Protein AF-A0A920ADA2-F1 (afdb_monomer_lite)

Foldseek 3Di:
DQQAFDFLVNDPPVVCQFVQVLADWDWDQDPVGDTDIDGGGFHGDDADKDKDKDAPDPFKIKIKIWIRPVQDWHDGTSPSDIDDGIDIDIDMGGDD

Radius of gyration: 20.76 Å; chains: 1; bounding box: 51×27×54 Å

Secondary structure (DSSP, 8-state):
--SS-B-GGGS-TTTT-S-GGGSPEEEEE-TTS-EEEEE--BPP-----EEEEEEEETTEEEEEEEE-TT----B-TT--SBPP-SEEEEEEEE--

Sequence (96 aa):
MYNGRKAIEEYDVASGTDNEEESTLEWILTEEGNWIEDYQGTPSWYTLNLSAMYRLSDSFTAQMAIENILDQHYKTFASGLSAPGRNFIVTLRARL

Structure (mmCIF, N/CA/C/O backbone):
data_AF-A0A920ADA2-F1
#
_entry.id   AF-A0A920ADA2-F1
#
loop_
_atom_site.group_PDB
_atom_site.id
_atom_site.type_symbol
_atom_site.label_atom_id
_atom_site.label_alt_id
_atom_site.label_comp_id
_atom_site.label_asym_id
_atom_site.label_entity_id
_atom_site.label_seq_id
_atom_site.pdbx_PDB_ins_code
_atom_site.Cartn_x
_atom_site.Cartn_y
_atom_site.Cartn_z
_atom_site.occupancy
_atom_site.B_iso_or_equiv
_atom_site.auth_seq_id
_atom_site.auth_comp_id
_atom_site.auth_asym_id
_atom_site.auth_atom_id
_atom_site.pdbx_PDB_model_num
ATOM 1 N N . MET A 1 1 ? -6.745 4.716 -11.345 1.00 51.19 1 MET A N 1
ATOM 2 C CA . MET A 1 1 ? -6.333 3.451 -10.695 1.00 51.19 1 MET A CA 1
ATOM 3 C C . MET A 1 1 ? -4.814 3.421 -10.742 1.00 51.19 1 MET A C 1
ATOM 5 O O . MET A 1 1 ? -4.285 3.524 -11.834 1.00 51.19 1 MET A O 1
ATOM 9 N N . TYR A 1 2 ? -4.130 3.395 -9.594 1.00 71.12 2 TYR A N 1
ATOM 10 C CA . TYR A 1 2 ? -2.662 3.567 -9.495 1.00 71.12 2 TYR A CA 1
ATOM 11 C C . TYR A 1 2 ? -1.896 2.246 -9.288 1.00 71.12 2 TYR A C 1
ATOM 13 O O . TYR A 1 2 ? -0.714 2.263 -8.955 1.00 71.12 2 TYR A O 1
ATOM 21 N N . ASN A 1 3 ? -2.588 1.113 -9.424 1.00 81.75 3 ASN A N 1
ATOM 22 C CA . ASN A 1 3 ? -2.104 -0.229 -9.094 1.00 81.75 3 ASN A CA 1
ATOM 23 C C . ASN A 1 3 ? -2.141 -1.206 -10.284 1.00 81.75 3 ASN A C 1
ATOM 25 O O . ASN A 1 3 ? -1.931 -2.405 -10.104 1.00 81.75 3 ASN A O 1
ATOM 29 N N . GLY A 1 4 ? -2.477 -0.712 -11.479 1.00 84.38 4 GLY A N 1
ATOM 30 C CA . GLY A 1 4 ? -2.477 -1.496 -12.711 1.00 84.38 4 GLY A CA 1
ATOM 31 C C . GLY A 1 4 ? -1.076 -1.617 -13.300 1.00 84.38 4 GLY A C 1
ATOM 32 O O . GLY A 1 4 ? -0.210 -0.791 -13.019 1.00 84.38 4 GLY A O 1
ATOM 33 N N . ARG A 1 5 ? -0.869 -2.643 -14.132 1.00 85.62 5 ARG A N 1
ATOM 34 C CA . ARG A 1 5 ? 0.347 -2.743 -14.939 1.00 85.62 5 ARG A CA 1
ATOM 35 C C . ARG A 1 5 ? 0.307 -1.652 -16.004 1.00 85.62 5 ARG A C 1
ATOM 37 O O . ARG A 1 5 ? -0.727 -1.484 -16.645 1.00 85.62 5 ARG A O 1
ATOM 44 N N . LYS A 1 6 ? 1.431 -0.974 -16.208 1.00 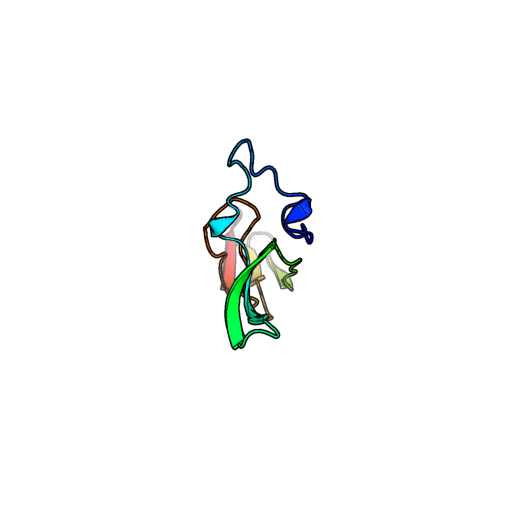86.75 6 LYS A N 1
ATOM 45 C CA . LYS A 1 6 ? 1.668 -0.098 -17.354 1.00 86.75 6 LYS A CA 1
ATOM 46 C C . LYS A 1 6 ? 2.987 -0.512 -17.987 1.00 86.75 6 LYS A C 1
ATOM 48 O O . LYS A 1 6 ? 4.006 -0.509 -17.298 1.00 86.75 6 LYS A O 1
ATOM 53 N N . ALA A 1 7 ? 2.943 -0.943 -19.242 1.00 85.12 7 ALA A N 1
ATOM 54 C CA . ALA A 1 7 ? 4.142 -1.341 -19.970 1.00 85.12 7 ALA A CA 1
ATOM 55 C C . ALA A 1 7 ? 4.940 -0.093 -20.379 1.00 85.12 7 ALA A C 1
ATOM 57 O O . ALA A 1 7 ? 4.347 0.980 -20.517 1.00 85.12 7 ALA A O 1
ATOM 58 N N . ILE A 1 8 ? 6.262 -0.210 -20.528 1.00 84.44 8 ILE A N 1
ATOM 59 C CA . ILE A 1 8 ? 7.137 0.942 -20.799 1.00 84.44 8 ILE A CA 1
ATOM 60 C C . ILE A 1 8 ? 6.773 1.657 -22.104 1.00 84.44 8 ILE A C 1
ATOM 62 O O . ILE A 1 8 ? 6.901 2.870 -22.208 1.00 84.44 8 ILE A O 1
ATOM 66 N N . GLU A 1 9 ? 6.235 0.933 -23.082 1.00 83.69 9 GLU A N 1
ATOM 67 C CA . GLU A 1 9 ? 5.850 1.478 -24.384 1.00 83.69 9 GLU A CA 1
ATOM 68 C C . GLU A 1 9 ? 4.644 2.421 -24.289 1.00 83.69 9 GLU A C 1
ATOM 70 O O . GLU A 1 9 ? 4.407 3.230 -25.184 1.00 83.69 9 GLU A O 1
ATOM 75 N N . GLU A 1 10 ? 3.873 2.323 -23.203 1.00 84.56 10 GLU A N 1
ATOM 76 C CA . GLU A 1 10 ? 2.732 3.194 -22.921 1.00 84.56 10 GLU A CA 1
ATOM 77 C C . GLU A 1 10 ? 3.123 4.428 -22.095 1.00 84.56 10 GLU A C 1
ATOM 79 O O . GLU A 1 10 ? 2.256 5.247 -21.765 1.00 84.56 10 GLU A O 1
ATOM 84 N N . TYR A 1 11 ? 4.394 4.552 -21.700 1.00 83.00 11 TYR A N 1
ATOM 85 C CA . TYR A 1 11 ? 4.866 5.703 -20.941 1.00 83.00 11 TYR A CA 1
ATOM 86 C C . TYR A 1 11 ? 4.940 6.942 -21.828 1.00 83.00 11 TYR A C 1
ATOM 88 O O . TYR A 1 11 ? 5.395 6.901 -22.971 1.00 83.00 11 TYR A O 1
ATOM 96 N N . ASP A 1 12 ? 4.534 8.077 -21.271 1.00 83.12 12 ASP A N 1
ATOM 97 C CA . ASP A 1 12 ? 4.773 9.380 -21.869 1.00 83.12 12 ASP A CA 1
ATOM 98 C C . ASP A 1 12 ? 6.186 9.868 -21.529 1.00 83.12 12 ASP A C 1
ATOM 100 O O . ASP A 1 12 ? 6.402 10.704 -20.649 1.00 83.12 12 ASP A O 1
ATOM 104 N N . VAL A 1 13 ? 7.150 9.328 -22.274 1.00 76.94 13 VA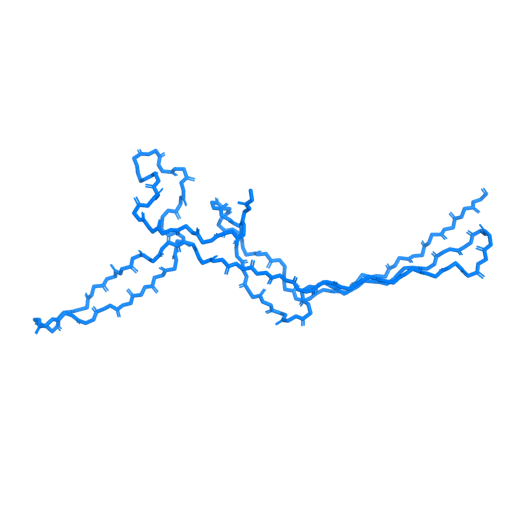L A N 1
ATOM 105 C CA . VAL A 1 13 ? 8.572 9.699 -22.192 1.00 76.94 13 VAL A CA 1
ATOM 106 C C . VAL A 1 13 ? 8.808 11.128 -22.711 1.00 76.94 13 VAL A C 1
ATOM 108 O O . VAL A 1 13 ? 9.811 11.761 -22.402 1.00 76.94 13 VAL A O 1
ATOM 111 N N . ALA A 1 14 ? 7.888 11.675 -23.514 1.00 76.62 14 ALA A N 1
ATOM 112 C CA . ALA A 1 14 ? 8.053 12.999 -24.110 1.00 76.62 14 ALA A CA 1
ATOM 113 C C . ALA A 1 14 ? 7.749 14.128 -23.117 1.00 76.62 14 ALA A C 1
ATOM 115 O O . ALA A 1 14 ? 8.378 15.186 -23.183 1.00 76.62 14 ALA A O 1
ATOM 116 N N . SER A 1 15 ? 6.786 13.925 -22.212 1.00 75.44 15 SER A N 1
ATOM 117 C CA . SER A 1 15 ? 6.457 14.906 -21.172 1.00 75.44 15 SER A CA 1
ATOM 118 C C . SER A 1 15 ? 7.221 14.703 -19.862 1.00 75.44 15 SER A C 1
ATOM 120 O O . SER A 1 15 ? 7.255 15.630 -19.052 1.00 75.44 15 SER A O 1
ATOM 122 N N . GLY A 1 16 ? 7.818 13.523 -19.643 1.00 72.50 16 GLY A N 1
ATOM 123 C CA . GLY A 1 16 ? 8.515 13.172 -18.398 1.00 72.50 16 GLY A CA 1
ATOM 124 C C . GLY A 1 16 ? 7.577 13.033 -17.193 1.00 72.50 16 GLY A C 1
ATOM 125 O O . GLY A 1 16 ? 8.009 13.115 -16.047 1.00 72.50 16 GLY A O 1
ATOM 126 N N . THR A 1 17 ? 6.272 12.871 -17.432 1.00 78.75 17 THR A N 1
ATOM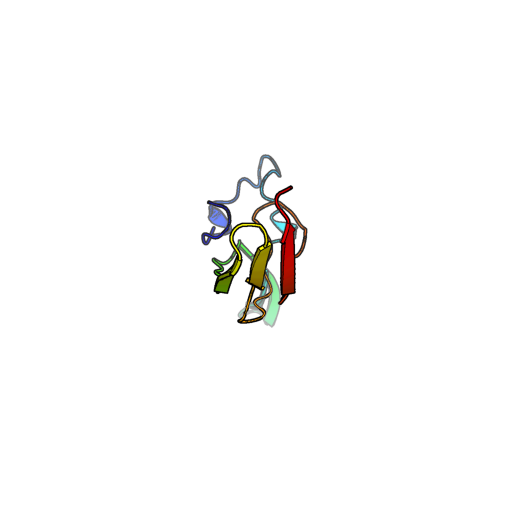 127 C CA . THR A 1 17 ? 5.256 12.784 -16.367 1.00 78.75 17 THR A CA 1
ATOM 128 C 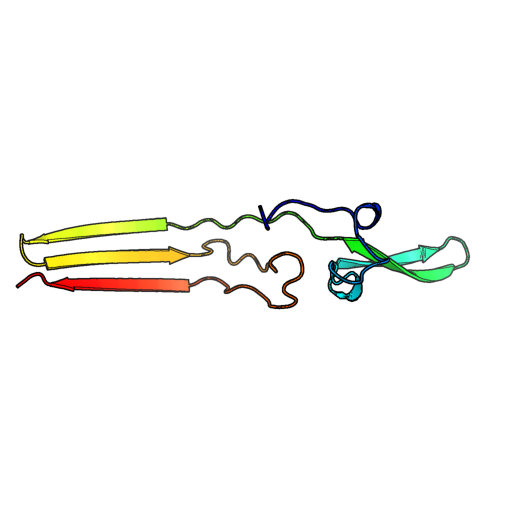C . THR A 1 17 ? 5.271 11.423 -15.664 1.00 78.75 17 THR A C 1
ATOM 130 O O . THR A 1 17 ? 4.864 11.312 -14.506 1.00 78.75 17 THR A O 1
ATOM 133 N N . ASP A 1 18 ? 5.732 10.382 -16.357 1.00 79.69 18 ASP A N 1
ATOM 134 C CA . ASP A 1 18 ? 5.559 8.992 -15.938 1.00 79.69 18 ASP A CA 1
ATOM 135 C C . ASP A 1 18 ? 6.735 8.424 -15.122 1.00 79.69 18 ASP A C 1
ATOM 137 O O . ASP A 1 18 ? 6.623 7.310 -14.603 1.00 79.69 18 ASP A O 1
ATOM 141 N N . ASN A 1 19 ? 7.813 9.198 -14.937 1.00 81.75 19 ASN A N 1
ATOM 142 C CA . ASN A 1 19 ? 9.017 8.818 -14.188 1.00 81.75 19 ASN A CA 1
ATOM 143 C C . ASN A 1 19 ? 9.563 7.442 -14.620 1.00 81.75 19 ASN A C 1
ATOM 145 O O . ASN A 1 19 ? 9.681 6.516 -13.818 1.00 81.75 19 ASN A O 1
ATOM 149 N N . GLU A 1 20 ? 9.874 7.298 -15.906 1.00 81.06 20 GLU A N 1
ATOM 150 C CA . GLU A 1 20 ? 10.401 6.088 -16.547 1.00 81.06 20 GLU A CA 1
ATOM 151 C C . GLU A 1 20 ? 11.664 5.532 -15.871 1.00 81.06 20 GLU A C 1
ATOM 153 O O . GLU A 1 20 ? 11.800 4.314 -15.750 1.00 81.06 20 GLU A O 1
ATOM 158 N N . GLU A 1 21 ? 12.523 6.407 -15.341 1.00 78.94 21 GLU A N 1
ATOM 159 C CA . GLU A 1 21 ? 13.734 6.036 -14.594 1.00 78.94 21 GLU A CA 1
ATOM 160 C C . GLU A 1 21 ? 13.422 5.283 -13.287 1.00 78.94 21 GLU A C 1
ATOM 162 O O . GLU A 1 21 ? 14.236 4.506 -12.797 1.00 78.94 21 GLU A O 1
ATOM 167 N N . GLU A 1 22 ? 12.221 5.470 -12.728 1.00 80.19 22 GLU A N 1
ATOM 168 C CA . GLU A 1 22 ? 11.752 4.787 -11.515 1.00 80.19 22 GLU A CA 1
ATOM 169 C C . GLU A 1 22 ? 11.029 3.464 -11.815 1.00 80.19 22 GLU A C 1
ATOM 171 O O . GLU A 1 22 ? 10.521 2.805 -10.896 1.00 80.19 22 GLU A O 1
ATOM 176 N N . SER A 1 23 ? 10.937 3.080 -13.091 1.00 84.06 23 SER A N 1
ATOM 177 C CA . SER A 1 23 ? 10.334 1.813 -13.497 1.00 84.06 23 SER A CA 1
ATOM 178 C C . SER A 1 23 ? 11.233 0.621 -13.155 1.00 84.06 23 SER A C 1
ATOM 180 O O . SER A 1 23 ? 12.408 0.757 -12.811 1.00 84.06 23 SER A O 1
ATOM 182 N N . THR A 1 24 ? 10.666 -0.586 -13.177 1.00 82.94 24 THR A N 1
ATOM 183 C CA . THR A 1 24 ? 11.453 -1.786 -12.875 1.00 82.94 24 THR A CA 1
ATOM 184 C C . THR A 1 24 ? 12.484 -2.034 -13.971 1.00 82.94 24 THR A C 1
ATOM 186 O O . THR A 1 24 ? 12.118 -2.096 -15.141 1.00 82.94 24 THR A O 1
ATOM 189 N N . LEU A 1 25 ? 13.743 -2.216 -13.578 1.00 85.62 25 LEU A N 1
ATOM 190 C CA . LEU A 1 25 ? 14.874 -2.477 -14.468 1.00 85.62 25 LEU A CA 1
ATOM 191 C C . LEU A 1 25 ? 15.180 -3.975 -14.554 1.00 85.62 25 LEU A C 1
ATOM 193 O O . LEU A 1 25 ? 15.278 -4.653 -13.526 1.00 85.62 25 LEU A O 1
ATOM 197 N N . GLU A 1 26 ? 15.393 -4.470 -15.769 1.00 85.94 26 GLU A N 1
ATOM 198 C CA . GLU A 1 26 ? 15.923 -5.802 -16.050 1.00 85.94 26 GLU A CA 1
ATOM 199 C C . GLU A 1 26 ? 17.236 -5.689 -16.835 1.00 85.94 26 GLU A C 1
ATOM 201 O O . GLU A 1 26 ? 17.374 -4.864 -17.735 1.00 85.94 26 GLU A O 1
ATOM 206 N N . TRP A 1 27 ? 18.224 -6.511 -16.475 1.00 84.12 27 TRP A N 1
ATOM 207 C CA . TRP A 1 27 ? 19.501 -6.582 -17.184 1.00 84.12 27 TRP A CA 1
ATOM 208 C C . TRP A 1 27 ? 19.458 -7.740 -18.168 1.00 84.12 27 TRP A C 1
ATOM 210 O O . TRP A 1 27 ? 19.381 -8.901 -17.758 1.00 84.12 27 TRP A O 1
ATOM 220 N N . ILE A 1 28 ? 19.542 -7.433 -19.459 1.00 87.25 28 ILE A N 1
ATOM 221 C CA . ILE A 1 28 ? 19.460 -8.430 -20.527 1.00 87.25 28 ILE A CA 1
ATOM 222 C C . ILE A 1 28 ? 20.856 -8.637 -21.121 1.00 87.25 28 ILE A C 1
ATOM 224 O O . ILE A 1 28 ? 21.556 -7.675 -21.443 1.00 87.25 28 ILE A O 1
ATOM 228 N N . LEU A 1 29 ? 21.270 -9.901 -21.255 1.00 89.25 29 LEU A N 1
ATOM 229 C CA . LEU A 1 29 ? 22.495 -10.286 -21.957 1.00 89.25 29 LEU A CA 1
ATOM 230 C C . LEU A 1 29 ? 22.185 -10.437 -23.449 1.00 89.25 29 LEU A C 1
ATOM 232 O O . LEU A 1 29 ? 21.396 -11.304 -23.827 1.00 89.25 29 LEU A O 1
ATOM 236 N N . THR A 1 30 ? 22.804 -9.610 -24.289 1.00 86.06 30 THR A N 1
ATOM 237 C CA . THR A 1 30 ? 22.625 -9.686 -25.743 1.00 86.06 30 THR A CA 1
ATOM 238 C C . THR A 1 30 ? 23.422 -10.847 -26.342 1.00 86.06 30 THR A C 1
ATOM 240 O O . THR A 1 30 ? 24.372 -11.350 -25.735 1.00 86.06 30 THR A O 1
ATOM 243 N N . GLU A 1 31 ? 23.064 -11.276 -27.555 1.00 88.00 31 GLU A N 1
ATOM 244 C CA . GLU A 1 31 ? 23.767 -12.362 -28.259 1.00 88.00 31 GLU A CA 1
ATOM 245 C C . GLU A 1 31 ? 25.241 -12.016 -28.549 1.00 88.00 31 GLU A C 1
ATOM 247 O O . GLU A 1 31 ? 26.089 -12.902 -28.645 1.00 88.00 31 GLU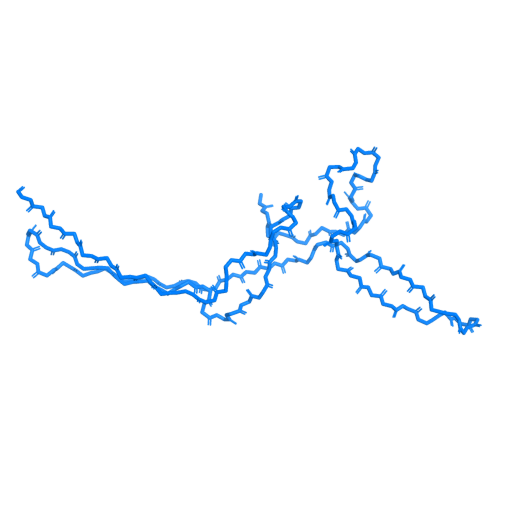 A O 1
ATOM 252 N N . GLU A 1 32 ? 25.573 -10.723 -28.608 1.00 89.25 32 GLU A N 1
ATOM 253 C CA . GLU A 1 32 ? 26.934 -10.199 -28.760 1.00 89.25 32 GLU A CA 1
ATOM 254 C C . GLU A 1 32 ? 27.742 -10.190 -27.447 1.00 89.25 32 GLU A C 1
ATOM 256 O O . GLU A 1 32 ? 28.914 -9.812 -27.451 1.00 89.25 32 GLU A O 1
ATOM 261 N N . GLY A 1 33 ? 27.140 -10.604 -26.325 1.00 89.00 33 GLY A N 1
ATOM 262 C CA . GLY A 1 33 ? 27.797 -10.730 -25.021 1.00 89.00 33 GLY A CA 1
ATOM 263 C C . GLY A 1 33 ? 27.848 -9.447 -24.185 1.00 89.00 33 GLY A C 1
ATOM 264 O O . GLY A 1 33 ? 28.587 -9.403 -23.201 1.00 89.00 33 GLY A O 1
ATOM 265 N N . ASN A 1 34 ? 27.083 -8.414 -24.550 1.00 89.50 34 ASN A N 1
ATOM 266 C CA . ASN A 1 34 ? 26.990 -7.164 -23.791 1.00 89.50 34 ASN A CA 1
ATOM 267 C C . ASN A 1 34 ? 25.760 -7.164 -22.871 1.00 89.50 34 ASN A C 1
ATOM 269 O O . ASN A 1 34 ? 24.749 -7.791 -23.179 1.00 89.50 34 ASN A O 1
ATOM 273 N N . TRP A 1 35 ? 25.836 -6.433 -21.757 1.00 88.62 35 TRP A N 1
ATOM 274 C CA . TRP A 1 35 ? 24.691 -6.189 -20.875 1.00 88.62 35 TRP A CA 1
ATOM 275 C C . TRP A 1 35 ? 24.018 -4.869 -21.238 1.00 88.62 35 TRP A C 1
ATOM 277 O O . TRP A 1 35 ? 24.706 -3.858 -21.390 1.00 88.62 35 TRP A O 1
ATOM 287 N N . ILE A 1 36 ? 22.690 -4.880 -21.339 1.00 87.25 36 ILE A N 1
ATOM 288 C CA . ILE A 1 36 ? 21.869 -3.681 -21.532 1.00 87.25 36 ILE A CA 1
ATOM 289 C C . ILE A 1 36 ? 20.831 -3.557 -20.414 1.00 87.25 36 ILE A C 1
ATOM 291 O O . ILE A 1 36 ? 20.341 -4.566 -19.900 1.00 87.25 36 ILE A O 1
ATOM 295 N N . GLU A 1 37 ? 20.524 -2.318 -20.039 1.00 85.25 37 GLU A N 1
ATOM 296 C CA . GLU A 1 37 ? 19.444 -1.976 -19.111 1.00 85.25 37 GLU A CA 1
ATOM 297 C C . GLU A 1 37 ? 18.135 -1.856 -19.897 1.00 85.25 37 GLU A C 1
ATOM 299 O O . GLU A 1 37 ? 18.065 -1.088 -20.859 1.00 85.25 37 GLU A O 1
ATOM 304 N N . ASP A 1 38 ? 17.114 -2.611 -19.495 1.00 85.69 38 ASP A N 1
ATOM 305 C CA . ASP A 1 38 ? 15.781 -2.565 -20.092 1.00 85.69 38 ASP A CA 1
ATOM 306 C C . ASP A 1 38 ? 14.728 -2.195 -19.041 1.00 85.69 38 ASP A C 1
ATOM 308 O O . ASP A 1 38 ? 14.626 -2.810 -17.974 1.00 85.69 38 ASP A O 1
ATOM 312 N N . TYR A 1 39 ? 13.945 -1.162 -19.340 1.00 85.94 39 TYR A N 1
ATOM 313 C CA . TYR A 1 39 ? 12.906 -0.644 -18.455 1.00 85.94 39 TYR A CA 1
ATOM 314 C C . TYR A 1 39 ? 11.595 -1.385 -18.729 1.00 85.94 39 TYR A C 1
ATOM 316 O O . TYR A 1 39 ? 11.029 -1.281 -19.807 1.00 85.94 39 TYR A O 1
ATOM 324 N N . GLN A 1 40 ? 11.062 -2.106 -17.745 1.00 85.00 40 GLN A N 1
ATOM 325 C CA . GLN A 1 40 ? 9.875 -2.964 -17.908 1.00 85.00 40 GLN A CA 1
ATOM 326 C C . GLN A 1 40 ? 8.541 -2.244 -17.604 1.00 85.00 40 GLN A C 1
ATOM 328 O O . GLN A 1 40 ? 7.459 -2.833 -17.719 1.00 85.00 40 GLN A O 1
ATOM 333 N N . GLY A 1 41 ? 8.590 -0.969 -17.205 1.00 86.44 41 GLY A N 1
ATOM 334 C CA . GLY A 1 41 ? 7.418 -0.192 -16.795 1.00 86.44 41 GLY A CA 1
ATOM 335 C C . GLY A 1 41 ? 6.997 -0.446 -15.339 1.00 86.44 41 GLY A C 1
ATOM 336 O O . GLY A 1 41 ? 7.810 -0.811 -14.488 1.00 86.44 41 GLY A O 1
ATOM 337 N N . THR A 1 42 ? 5.721 -0.212 -15.015 1.00 89.00 42 THR A N 1
ATOM 338 C CA . THR A 1 42 ? 5.188 -0.385 -13.651 1.00 89.00 42 THR A CA 1
ATOM 339 C C . THR A 1 42 ? 4.413 -1.695 -13.557 1.00 89.00 42 THR A C 1
ATOM 341 O O . THR A 1 42 ? 3.436 -1.876 -14.292 1.00 89.00 42 THR A O 1
ATOM 344 N N . PRO A 1 43 ? 4.772 -2.605 -12.634 1.00 88.44 43 PRO A N 1
ATOM 345 C CA . PRO A 1 43 ? 4.003 -3.817 -12.402 1.00 88.44 43 PRO A CA 1
ATOM 346 C C . PRO A 1 43 ? 2.697 -3.513 -11.662 1.00 88.44 43 PRO A C 1
ATOM 348 O O . PRO A 1 43 ? 2.614 -2.607 -10.831 1.00 88.44 43 PRO A O 1
ATOM 351 N N . SER A 1 44 ? 1.674 -4.332 -11.909 1.00 90.12 44 SER A N 1
ATOM 352 C CA . SER A 1 44 ? 0.473 -4.309 -11.077 1.00 90.12 44 SER A CA 1
ATOM 353 C C . SER A 1 44 ? 0.777 -4.828 -9.678 1.00 90.12 44 SER A C 1
ATOM 355 O O . SER A 1 44 ? 1.526 -5.793 -9.518 1.00 90.12 44 SER A O 1
ATOM 357 N N . TRP A 1 45 ? 0.112 -4.273 -8.676 1.00 91.12 45 TRP A N 1
ATOM 358 C CA . TRP A 1 45 ? 0.230 -4.726 -7.297 1.00 91.12 45 TRP A CA 1
ATOM 359 C C . TRP A 1 45 ? -1.133 -4.745 -6.612 1.00 91.12 45 TRP A C 1
ATOM 361 O O . TRP A 1 45 ? -2.095 -4.096 -7.033 1.00 91.12 45 TRP A O 1
ATOM 371 N N . TYR A 1 46 ? -1.219 -5.510 -5.533 1.00 93.12 46 TYR A N 1
ATOM 372 C CA . TYR A 1 46 ? -2.375 -5.515 -4.654 1.00 93.12 46 TYR A CA 1
ATOM 373 C C . TYR A 1 46 ? -1.902 -5.677 -3.215 1.00 93.12 46 TYR A C 1
ATOM 375 O O . TYR A 1 46 ? -0.810 -6.160 -2.955 1.00 93.12 46 TYR A O 1
ATOM 383 N N . THR A 1 47 ? -2.717 -5.261 -2.259 1.00 95.56 47 THR A N 1
ATOM 384 C CA . THR A 1 47 ? -2.465 -5.528 -0.844 1.00 95.56 47 THR A CA 1
ATOM 385 C C . THR A 1 47 ? -3.696 -6.184 -0.249 1.00 95.56 47 THR A C 1
ATOM 387 O O . THR A 1 47 ? -4.820 -5.968 -0.708 1.00 95.56 47 THR A O 1
ATOM 390 N N . LEU A 1 48 ? -3.484 -7.022 0.762 1.00 96.50 48 LEU A N 1
ATOM 391 C CA . LEU A 1 48 ? -4.569 -7.591 1.547 1.00 96.50 48 LEU A CA 1
ATOM 392 C C . LEU A 1 48 ? -4.635 -6.855 2.882 1.00 96.50 48 LEU A C 1
ATOM 394 O O . LEU A 1 48 ? -3.673 -6.883 3.650 1.00 96.50 48 LEU A O 1
ATOM 398 N N . ASN A 1 49 ? -5.775 -6.221 3.145 1.00 97.56 49 ASN A N 1
ATOM 399 C CA . ASN A 1 49 ? -6.025 -5.445 4.354 1.00 97.56 49 ASN A CA 1
ATOM 400 C C . ASN A 1 49 ? -7.230 -6.039 5.082 1.00 97.56 49 ASN A C 1
ATOM 402 O O . ASN A 1 49 ? -8.229 -6.393 4.452 1.00 97.56 49 ASN A O 1
ATOM 406 N N . LEU A 1 50 ? -7.152 -6.126 6.405 1.00 97.81 50 LEU A N 1
ATOM 407 C CA . LEU A 1 50 ? -8.236 -6.606 7.253 1.00 97.81 50 LEU A CA 1
ATOM 408 C C . LEU A 1 50 ? -8.515 -5.572 8.337 1.00 97.81 50 LEU A C 1
ATOM 410 O O . LEU A 1 50 ? -7.600 -5.106 9.009 1.00 97.81 50 LEU A O 1
ATOM 414 N N . SER A 1 51 ? -9.788 -5.250 8.548 1.00 97.56 51 SER A N 1
ATOM 415 C CA . SER A 1 51 ? -10.209 -4.415 9.670 1.00 97.56 51 SER A CA 1
ATOM 416 C C . SER A 1 51 ? -11.393 -5.036 10.395 1.00 97.56 51 SER A C 1
ATOM 418 O O . SER A 1 51 ? -12.284 -5.624 9.783 1.00 97.56 51 SER A O 1
ATOM 420 N N . ALA A 1 52 ? -11.385 -4.909 11.717 1.00 97.06 52 ALA A N 1
ATOM 421 C CA . ALA A 1 52 ? -12.440 -5.358 12.603 1.00 97.06 52 ALA A CA 1
ATOM 422 C C . ALA A 1 52 ? -12.815 -4.219 13.548 1.00 97.06 52 ALA A C 1
ATOM 424 O O . ALA A 1 52 ? -11.955 -3.524 14.090 1.00 97.06 52 ALA A O 1
ATOM 425 N N . MET A 1 53 ? -14.112 -4.035 13.762 1.00 97.25 53 MET A N 1
ATOM 426 C CA . MET A 1 53 ? -14.644 -3.050 14.693 1.00 97.25 53 MET A CA 1
ATOM 427 C C . MET A 1 53 ? -15.607 -3.739 15.648 1.00 97.25 53 MET A C 1
ATOM 429 O O . MET A 1 53 ? -16.471 -4.503 15.222 1.00 97.25 53 MET A O 1
ATOM 433 N N . TYR A 1 54 ? -15.476 -3.432 16.932 1.00 96.44 54 TYR A N 1
ATOM 434 C CA . TYR A 1 54 ? -16.322 -3.967 17.980 1.00 96.44 54 TYR A CA 1
ATOM 435 C C . TYR A 1 54 ? -16.836 -2.845 18.880 1.00 96.44 54 TYR A C 1
ATOM 437 O O . TYR A 1 54 ? -16.069 -2.028 19.399 1.00 96.44 54 TYR A O 1
ATOM 445 N N . ARG A 1 55 ? -18.156 -2.801 19.068 1.00 95.88 55 ARG A N 1
ATOM 446 C CA . ARG A 1 55 ? -18.795 -1.877 20.004 1.00 95.88 55 ARG A CA 1
ATOM 447 C C . ARG A 1 55 ? -18.739 -2.493 21.400 1.00 95.88 55 ARG A C 1
ATOM 449 O O . ARG A 1 55 ? -19.443 -3.458 21.671 1.00 95.88 55 ARG A O 1
ATOM 456 N N . LEU A 1 56 ? -17.888 -1.937 22.259 1.00 94.19 56 LEU A N 1
ATOM 457 C CA . LEU A 1 56 ? -17.732 -2.382 23.646 1.00 94.19 56 LEU A CA 1
ATOM 458 C C . LEU A 1 56 ? -18.936 -1.956 24.499 1.00 94.19 56 LEU A C 1
ATOM 460 O O . LEU A 1 56 ? -19.381 -2.709 25.357 1.00 94.19 56 LEU A O 1
ATOM 464 N N . SER A 1 57 ? -19.468 -0.758 24.245 1.00 93.50 57 SER A N 1
ATOM 465 C CA . SER A 1 57 ? -20.706 -0.229 24.830 1.00 93.50 57 SER A CA 1
ATOM 466 C C . SER A 1 57 ? -21.275 0.882 23.938 1.00 93.50 57 SER A C 1
ATOM 468 O O . SER A 1 57 ? -20.648 1.258 22.947 1.00 93.50 57 SER A O 1
ATOM 470 N N . ASP A 1 58 ? -22.435 1.452 24.275 1.00 91.81 58 ASP A N 1
ATOM 471 C CA . ASP A 1 58 ? -23.035 2.541 23.481 1.00 91.81 58 ASP A CA 1
ATOM 472 C C . ASP A 1 58 ? -22.136 3.781 23.361 1.00 91.81 58 ASP A C 1
ATOM 474 O O . ASP A 1 58 ? -22.184 4.492 22.355 1.00 91.81 58 ASP A O 1
ATOM 478 N N . SER A 1 59 ? -21.256 3.987 24.342 1.00 94.50 59 SER A N 1
ATOM 479 C CA . SER A 1 59 ? -20.295 5.091 24.366 1.00 94.50 59 SER A CA 1
ATOM 480 C C . SER A 1 59 ? -18.901 4.704 23.872 1.00 94.50 59 SER A C 1
ATOM 482 O O . SER A 1 59 ? -18.117 5.602 23.584 1.00 94.50 59 SER A O 1
ATOM 484 N N . PHE A 1 60 ? -18.557 3.414 23.750 1.00 96.25 60 PHE A N 1
ATOM 485 C CA . PHE A 1 60 ? -17.195 2.973 23.416 1.00 96.25 60 PHE A CA 1
ATOM 486 C C . PHE A 1 60 ? -17.146 2.001 22.238 1.00 96.25 60 PHE A C 1
ATOM 488 O O . PHE A 1 60 ? -17.810 0.966 22.207 1.00 96.25 60 PHE A O 1
ATOM 495 N N . THR A 1 61 ? -16.280 2.295 21.271 1.00 97.19 61 THR A N 1
ATOM 496 C CA . THR A 1 61 ? -16.011 1.431 20.116 1.00 97.19 61 THR A CA 1
ATOM 497 C C . THR A 1 61 ? -14.513 1.225 19.951 1.00 97.19 61 THR A C 1
ATOM 499 O O . THR A 1 61 ? -13.764 2.193 19.850 1.00 97.19 61 THR A O 1
ATOM 502 N N . ALA A 1 62 ? -14.086 -0.032 19.882 1.00 97.19 62 ALA A N 1
ATOM 503 C CA . ALA A 1 62 ? -12.725 -0.410 19.531 1.00 97.19 62 ALA A CA 1
ATOM 504 C C . ALA A 1 62 ? -12.661 -0.822 18.055 1.00 97.19 62 ALA A C 1
ATOM 506 O O . ALA A 1 62 ? -13.578 -1.452 17.529 1.00 97.19 62 ALA A O 1
ATOM 507 N N . GLN A 1 63 ? -11.574 -0.476 17.381 1.00 97.81 63 GLN A N 1
ATOM 508 C CA . GLN A 1 63 ? -11.261 -0.924 16.033 1.00 97.81 63 GLN A CA 1
ATOM 509 C C . GLN A 1 63 ? -9.809 -1.380 15.989 1.00 97.81 63 GLN A C 1
ATOM 511 O O . GLN A 1 63 ? -8.932 -0.762 16.590 1.00 97.81 63 GLN A O 1
ATOM 516 N N . MET A 1 64 ? -9.570 -2.456 15.256 1.00 97.69 64 MET A N 1
ATOM 517 C CA . MET A 1 64 ? -8.243 -2.940 14.914 1.00 97.69 64 MET A CA 1
ATOM 518 C C . MET A 1 64 ? -8.184 -3.121 13.403 1.00 97.69 64 MET A C 1
ATOM 520 O O . MET A 1 64 ? -9.147 -3.593 12.797 1.00 97.69 64 MET A O 1
ATOM 524 N N . ALA A 1 65 ? -7.072 -2.750 12.790 1.00 97.94 65 ALA A N 1
ATOM 525 C CA . ALA A 1 65 ? -6.801 -3.023 11.392 1.00 97.94 65 ALA A CA 1
ATOM 526 C C . ALA A 1 65 ? -5.358 -3.490 11.216 1.00 97.94 65 ALA A C 1
ATOM 528 O O . ALA A 1 65 ? -4.463 -3.102 11.966 1.00 97.94 65 ALA A O 1
ATOM 529 N N . ILE A 1 66 ? -5.162 -4.344 10.224 1.00 97.88 66 ILE A N 1
ATOM 530 C CA . ILE A 1 66 ? -3.865 -4.737 9.701 1.00 97.88 66 ILE A CA 1
ATOM 531 C C . ILE A 1 66 ? -3.891 -4.450 8.205 1.00 97.88 66 ILE A C 1
ATOM 533 O O . ILE A 1 66 ? -4.781 -4.912 7.485 1.00 97.88 66 ILE A O 1
ATOM 537 N N . GLU A 1 67 ? -2.935 -3.659 7.746 1.00 97.62 67 GLU A N 1
ATOM 538 C CA . GLU A 1 67 ? -2.777 -3.338 6.335 1.00 97.62 67 GLU A CA 1
ATOM 539 C C . GLU A 1 67 ? -1.521 -4.007 5.790 1.00 97.62 67 GLU A C 1
ATOM 541 O O . GLU A 1 67 ? -0.555 -4.254 6.517 1.00 97.62 67 GLU A O 1
ATOM 546 N N . ASN A 1 68 ? -1.557 -4.311 4.496 1.00 96.38 68 ASN A N 1
ATOM 547 C CA . ASN A 1 68 ? -0.511 -4.987 3.755 1.00 96.38 68 ASN A CA 1
ATOM 548 C C . ASN A 1 68 ? -0.051 -6.275 4.460 1.00 96.38 68 ASN A C 1
ATOM 550 O O . ASN A 1 68 ? 1.123 -6.457 4.771 1.00 96.38 68 ASN A O 1
ATOM 554 N N . ILE A 1 69 ? -0.998 -7.184 4.730 1.00 96.88 69 ILE A N 1
ATOM 555 C CA . ILE A 1 69 ? -0.750 -8.456 5.437 1.00 96.88 69 ILE A CA 1
ATOM 556 C C . ILE A 1 69 ? 0.382 -9.255 4.772 1.00 96.88 69 ILE A C 1
ATOM 558 O O . ILE A 1 69 ? 1.206 -9.854 5.465 1.00 96.88 69 ILE A O 1
ATOM 562 N N . LEU A 1 70 ? 0.424 -9.230 3.436 1.00 96.31 70 LEU A N 1
ATOM 563 C CA . LEU A 1 70 ? 1.416 -9.928 2.614 1.00 96.31 70 LEU A CA 1
ATOM 564 C C . LEU A 1 70 ? 2.792 -9.246 2.595 1.00 96.31 70 LEU A C 1
ATOM 566 O O . LEU A 1 70 ? 3.720 -9.809 2.027 1.00 96.31 70 LEU A O 1
ATOM 570 N N . ASP A 1 71 ? 2.926 -8.067 3.209 1.00 94.19 71 ASP A N 1
ATOM 571 C CA . ASP A 1 71 ? 4.161 -7.274 3.233 1.00 94.19 71 ASP A CA 1
ATOM 572 C C . ASP A 1 71 ? 4.697 -6.971 1.825 1.00 94.19 71 ASP A C 1
ATOM 574 O O . ASP A 1 71 ? 5.901 -6.969 1.569 1.00 94.19 71 ASP A O 1
ATOM 578 N N . GLN A 1 72 ? 3.781 -6.751 0.878 1.00 93.19 72 GLN A N 1
ATOM 579 C CA . GLN A 1 72 ? 4.132 -6.469 -0.502 1.00 93.19 72 GLN A CA 1
ATOM 580 C C . GLN A 1 72 ? 4.807 -5.101 -0.580 1.00 93.19 72 GLN A C 1
ATOM 582 O O . GLN A 1 72 ? 4.232 -4.089 -0.179 1.00 93.19 72 GLN A O 1
ATOM 587 N N . HIS A 1 73 ? 6.015 -5.068 -1.133 1.00 91.19 73 HIS A N 1
ATOM 588 C CA . HIS A 1 73 ? 6.664 -3.822 -1.506 1.00 91.19 73 HIS A CA 1
ATOM 589 C C . HIS A 1 73 ? 6.056 -3.308 -2.813 1.00 91.19 73 HIS A C 1
ATOM 591 O O . HIS A 1 73 ? 5.988 -4.042 -3.800 1.00 91.19 73 HIS A O 1
ATOM 597 N N . TYR A 1 74 ? 5.592 -2.061 -2.822 1.00 90.06 74 TYR A N 1
ATOM 598 C CA . TYR A 1 74 ? 5.027 -1.434 -4.011 1.00 90.06 74 TYR A CA 1
ATOM 599 C C . TYR A 1 74 ? 5.267 0.076 -4.005 1.00 90.06 74 TYR A C 1
ATOM 601 O O . TYR A 1 74 ? 5.493 0.688 -2.959 1.00 90.06 74 TYR A O 1
ATOM 609 N N . LYS A 1 75 ? 5.189 0.675 -5.192 1.00 87.88 75 LYS A N 1
ATOM 610 C CA . LYS A 1 75 ? 5.193 2.122 -5.412 1.00 87.88 75 LYS A CA 1
ATOM 611 C C . LYS A 1 75 ? 3.918 2.490 -6.165 1.00 87.88 75 LYS A C 1
ATOM 613 O O . LYS A 1 75 ? 3.476 1.756 -7.052 1.00 87.88 75 LYS A O 1
ATOM 618 N N . THR A 1 76 ? 3.303 3.613 -5.814 1.00 84.81 76 THR A N 1
ATOM 619 C CA . THR A 1 76 ? 2.226 4.177 -6.637 1.00 84.81 76 THR A CA 1
ATOM 620 C C . THR A 1 76 ? 2.824 4.791 -7.896 1.00 84.81 76 THR A C 1
ATOM 622 O O . THR A 1 76 ? 3.867 5.444 -7.825 1.00 84.81 76 THR A O 1
ATOM 625 N N . PHE A 1 77 ? 2.154 4.591 -9.033 1.00 83.00 77 PHE A N 1
ATOM 626 C CA . PHE A 1 77 ? 2.597 5.111 -10.328 1.00 83.00 77 PHE A CA 1
ATOM 627 C C . PHE A 1 77 ? 2.977 6.600 -10.262 1.00 83.00 77 PHE A C 1
ATOM 629 O O . PHE A 1 77 ? 2.276 7.379 -9.612 1.00 83.00 77 PHE A O 1
ATOM 636 N N . ALA A 1 78 ? 4.086 6.965 -10.911 1.00 77.75 78 ALA A N 1
ATOM 637 C CA . ALA A 1 78 ? 4.669 8.310 -10.954 1.00 77.75 78 ALA A CA 1
ATOM 638 C C . ALA A 1 78 ? 5.061 8.936 -9.594 1.00 77.75 78 ALA A C 1
ATOM 640 O O . ALA A 1 78 ? 5.546 10.061 -9.559 1.00 77.75 78 ALA A O 1
ATOM 641 N N . SER A 1 79 ? 4.906 8.246 -8.457 1.00 76.31 79 SER A N 1
ATOM 642 C CA . SER A 1 79 ? 5.141 8.863 -7.143 1.00 76.31 79 SER A CA 1
ATOM 643 C C . SER A 1 79 ? 6.596 8.822 -6.667 1.00 76.31 79 SER A C 1
ATOM 645 O O . SER A 1 79 ? 6.898 9.531 -5.710 1.00 76.31 79 SER A O 1
ATOM 647 N N . GLY A 1 80 ? 7.457 7.953 -7.217 1.00 73.88 80 GLY A N 1
ATOM 648 C CA . GLY A 1 80 ? 8.837 7.698 -6.744 1.00 73.88 80 GLY A CA 1
ATOM 649 C C . GLY A 1 80 ? 8.963 7.164 -5.300 1.00 73.88 80 GLY A C 1
ATOM 650 O O . GLY A 1 80 ? 9.985 6.604 -4.915 1.00 73.88 80 GLY A O 1
ATOM 651 N N . LEU A 1 81 ? 7.908 7.287 -4.491 1.00 84.06 81 LEU A N 1
ATOM 652 C CA . LEU A 1 81 ? 7.867 6.946 -3.078 1.00 84.06 81 LEU A CA 1
ATOM 653 C C . LEU A 1 81 ? 7.384 5.511 -2.875 1.00 84.06 81 LEU A C 1
ATOM 655 O O . LEU A 1 81 ? 6.321 5.109 -3.356 1.00 84.06 81 LEU A O 1
ATOM 659 N N . SER A 1 82 ? 8.160 4.757 -2.101 1.00 88.44 82 SER A N 1
ATOM 660 C CA . SER A 1 82 ? 7.768 3.435 -1.625 1.00 88.44 82 SER A CA 1
ATOM 661 C C . SER A 1 82 ? 6.595 3.545 -0.662 1.00 88.44 82 SER A C 1
ATOM 663 O O . SER A 1 82 ? 6.626 4.321 0.297 1.00 88.44 82 SER A O 1
ATOM 665 N N . ALA A 1 83 ? 5.559 2.753 -0.915 1.00 90.88 83 ALA A N 1
ATOM 666 C CA . ALA A 1 83 ? 4.396 2.710 -0.055 1.00 90.88 83 ALA A CA 1
ATOM 667 C C . ALA A 1 83 ? 4.700 1.980 1.270 1.00 90.88 83 ALA A C 1
ATOM 669 O O . ALA A 1 83 ? 5.654 1.195 1.345 1.00 90.88 83 ALA A O 1
ATOM 670 N N . PRO A 1 84 ? 3.895 2.208 2.325 1.00 91.69 84 PRO A N 1
ATOM 671 C CA . PRO A 1 84 ? 4.066 1.518 3.597 1.00 91.69 84 PRO A CA 1
ATOM 672 C C . PRO A 1 84 ? 4.001 -0.013 3.458 1.00 91.69 84 PRO A C 1
ATOM 674 O O . PRO A 1 84 ? 3.134 -0.561 2.770 1.00 91.69 84 PRO A O 1
ATOM 677 N N . GLY A 1 85 ? 4.907 -0.697 4.162 1.00 94.12 85 GLY A N 1
ATOM 678 C CA . GLY A 1 85 ? 4.871 -2.152 4.350 1.00 94.12 85 GLY A CA 1
ATOM 679 C C . GLY A 1 85 ? 3.732 -2.586 5.278 1.00 94.12 85 GLY A C 1
ATOM 680 O O . GLY A 1 85 ? 2.758 -1.853 5.478 1.00 94.12 85 GLY A O 1
ATOM 681 N N . ARG A 1 86 ? 3.849 -3.771 5.884 1.00 96.62 86 ARG A N 1
ATOM 682 C CA . ARG A 1 86 ? 2.852 -4.257 6.852 1.00 96.62 86 ARG A CA 1
ATOM 683 C C . ARG A 1 86 ? 2.700 -3.302 8.039 1.00 96.62 86 ARG A C 1
ATOM 685 O O . ARG A 1 86 ? 3.672 -3.014 8.739 1.00 96.62 86 ARG A O 1
ATOM 692 N N . ASN A 1 87 ? 1.470 -2.867 8.313 1.00 96.75 87 ASN A N 1
ATOM 693 C CA . ASN A 1 87 ? 1.170 -1.977 9.434 1.00 96.75 87 ASN A CA 1
ATOM 694 C C . ASN A 1 87 ? -0.018 -2.475 10.275 1.00 96.75 87 ASN A C 1
ATOM 696 O O . ASN A 1 87 ? -0.856 -3.248 9.810 1.00 96.75 87 ASN A O 1
ATOM 700 N N . PHE A 1 88 ? -0.058 -2.038 11.535 1.00 97.19 88 PHE A N 1
ATOM 701 C CA . PHE A 1 88 ? -1.107 -2.369 12.497 1.00 97.19 88 PHE A CA 1
ATOM 702 C C . PHE A 1 88 ? -1.675 -1.083 13.084 1.00 97.19 88 PHE A C 1
ATOM 704 O O . PHE A 1 88 ? -0.932 -0.230 13.569 1.00 97.19 88 PHE A O 1
ATOM 711 N N . ILE A 1 89 ? -2.997 -0.966 13.080 1.00 97.88 89 ILE A N 1
ATOM 712 C CA . ILE A 1 89 ? -3.720 0.214 13.543 1.00 97.88 89 ILE A CA 1
ATOM 713 C C . ILE A 1 89 ? -4.685 -0.226 14.635 1.00 97.88 89 ILE A C 1
ATOM 715 O O . ILE A 1 89 ? -5.499 -1.126 14.439 1.00 97.88 89 ILE A O 1
ATOM 719 N N . VAL A 1 90 ? -4.625 0.437 15.786 1.00 97.06 90 VAL A N 1
ATOM 720 C CA . VAL A 1 90 ? -5.589 0.257 16.875 1.00 97.06 90 VAL A CA 1
ATOM 721 C C . VAL A 1 90 ? -6.240 1.600 17.152 1.00 97.06 90 VAL A C 1
ATOM 723 O O . VAL A 1 90 ? -5.572 2.626 17.245 1.00 97.06 90 VAL A O 1
ATOM 726 N N . THR A 1 91 ? -7.562 1.614 17.264 1.00 97.38 91 THR A N 1
ATOM 727 C CA . THR A 1 91 ? -8.331 2.827 17.531 1.00 97.38 91 THR A CA 1
ATOM 728 C C . THR A 1 91 ? -9.364 2.561 18.610 1.00 97.38 91 THR A C 1
ATOM 730 O O . THR A 1 91 ? -10.124 1.599 18.536 1.00 97.38 91 THR A O 1
ATOM 733 N N . LEU A 1 92 ? -9.439 3.461 19.585 1.00 96.69 92 LEU A N 1
ATOM 734 C CA . LEU A 1 92 ? -10.506 3.501 20.574 1.00 96.69 92 LEU A CA 1
ATOM 735 C C . LEU A 1 92 ? -11.274 4.810 20.394 1.00 96.69 92 LEU A C 1
ATOM 737 O O . LEU A 1 92 ? -10.688 5.889 20.425 1.00 96.69 92 LEU A O 1
ATOM 741 N N . ARG A 1 93 ? -12.585 4.716 20.180 1.00 96.38 93 ARG A N 1
ATOM 742 C CA . ARG A 1 93 ? -13.490 5.862 20.064 1.00 96.38 93 ARG A CA 1
ATOM 743 C C . ARG A 1 93 ? -14.425 5.899 21.263 1.00 96.38 93 ARG A C 1
ATOM 745 O O . ARG A 1 93 ? -15.071 4.896 21.561 1.00 96.38 93 ARG A O 1
ATOM 752 N N . ALA A 1 94 ? -14.506 7.064 21.897 1.00 95.56 94 ALA A N 1
ATOM 753 C CA . ALA A 1 94 ? -15.458 7.373 22.952 1.00 95.56 94 ALA A CA 1
ATOM 754 C C . ALA A 1 94 ?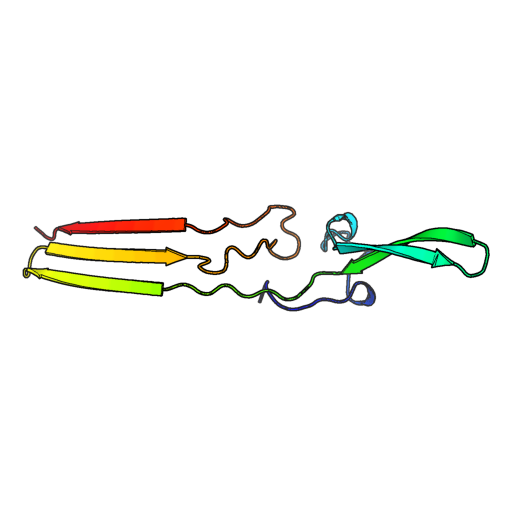 -16.447 8.431 22.447 1.00 95.56 94 ALA A C 1
ATOM 756 O O . ALA A 1 94 ? -16.038 9.412 21.823 1.00 95.56 94 ALA A O 1
ATOM 757 N N . ARG A 1 95 ? -17.737 8.230 22.700 1.00 87.00 95 ARG A N 1
ATOM 758 C CA . ARG A 1 95 ? -18.794 9.202 22.424 1.00 87.00 95 ARG A CA 1
ATOM 759 C C . ARG A 1 95 ? -19.365 9.660 23.765 1.00 87.00 95 ARG A C 1
ATOM 761 O O . ARG A 1 95 ? -19.869 8.826 24.517 1.00 87.00 95 ARG A O 1
ATOM 768 N N . LEU A 1 96 ? -19.179 10.949 24.056 1.00 74.75 96 LEU A N 1
ATOM 769 C CA . LEU A 1 96 ? -19.723 11.642 25.228 1.00 74.75 96 LEU A CA 1
ATOM 770 C C . LEU A 1 96 ? -21.218 11.915 25.046 1.00 74.75 96 LEU A C 1
ATOM 772 O O . LEU A 1 96 ? -21.615 12.193 23.889 1.00 74.75 96 LEU A O 1
#

pLDDT: mean 88.47, std 8.06, range [51.19, 97.94]